Protein AF-A0A2R7Y6A0-F1 (afdb_monomer_lite)

Secondary structure (DSSP, 8-state):
------------EEEETTEEEE-HHHHHHHHHHHHHHHHHHHHHHHHHHHHHHHSPPHHHHHHHHHHHHHHHHHHHHHHHHHHHHHHHHHHHHHHHHHHHT--

pLDDT: mean 82.39, std 9.93, range [37.75, 91.0]

Organism: NCBI:txid1980982

Structure (mmCIF, N/CA/C/O backbone):
data_AF-A0A2R7Y6A0-F1
#
_entry.id   AF-A0A2R7Y6A0-F1
#
loop_
_atom_site.group_PDB
_atom_site.id
_atom_site.type_symbol
_atom_site.label_atom_id
_atom_site.label_alt_id
_atom_site.label_comp_id
_atom_site.label_asym_id
_atom_site.label_entity_id
_atom_site.label_seq_id
_atom_site.pdbx_PDB_ins_code
_atom_site.Cartn_x
_atom_site.Cartn_y
_atom_site.Cartn_z
_atom_site.occupancy
_atom_site.B_iso_or_equiv
_atom_site.auth_seq_id
_atom_site.auth_comp_id
_atom_site.auth_asym_id
_atom_site.auth_atom_id
_atom_site.pdbx_PDB_model_num
ATOM 1 N N . MET A 1 1 ? 4.102 -15.379 19.793 1.00 37.75 1 MET A N 1
ATOM 2 C CA . MET A 1 1 ? 2.696 -15.670 20.114 1.00 37.75 1 MET A CA 1
ATOM 3 C C . MET A 1 1 ? 2.466 -15.067 21.478 1.00 37.75 1 MET A C 1
ATOM 5 O O . MET A 1 1 ? 2.960 -15.616 22.448 1.00 37.75 1 MET A O 1
ATOM 9 N N . SER A 1 2 ? 1.927 -13.854 21.514 1.00 46.75 2 SER A N 1
ATOM 10 C CA . SER A 1 2 ? 1.513 -13.201 22.753 1.00 46.75 2 SER A CA 1
ATOM 11 C C . SER A 1 2 ? 0.234 -13.890 23.213 1.00 46.75 2 SER A C 1
ATOM 13 O O . SER A 1 2 ? -0.720 -13.961 22.444 1.00 46.75 2 SER A O 1
ATOM 15 N N . GLU A 1 3 ? 0.261 -14.477 24.404 1.00 47.62 3 GLU A N 1
ATOM 16 C CA . GLU A 1 3 ? -0.950 -14.902 25.101 1.00 47.62 3 GLU A CA 1
ATOM 17 C C . GLU A 1 3 ? -1.758 -13.627 25.371 1.00 47.62 3 GLU A C 1
ATOM 19 O O . GLU A 1 3 ? -1.277 -12.731 26.061 1.00 47.62 3 GLU A O 1
ATOM 24 N N . GLU A 1 4 ? -2.918 -13.478 24.730 1.00 61.12 4 GLU A N 1
ATOM 25 C CA . GLU A 1 4 ? -3.860 -12.415 25.084 1.00 61.12 4 GLU A CA 1
ATOM 26 C C . GLU A 1 4 ? -4.387 -12.740 26.486 1.00 61.12 4 GLU A C 1
ATOM 28 O O . GLU A 1 4 ? -5.007 -13.784 26.693 1.00 61.12 4 GLU A O 1
ATOM 33 N N . GLU A 1 5 ? -4.072 -11.894 27.469 1.00 65.31 5 GLU A N 1
ATOM 34 C CA . GLU A 1 5 ? -4.618 -12.013 28.821 1.00 65.31 5 GLU A CA 1
ATOM 35 C C . GLU A 1 5 ? -6.141 -11.822 28.753 1.00 65.31 5 GLU A C 1
ATOM 37 O O . GLU A 1 5 ? -6.639 -10.716 28.552 1.00 65.31 5 GLU A O 1
ATOM 42 N N . GLU A 1 6 ? -6.902 -12.910 28.898 1.00 69.75 6 GLU A N 1
ATOM 43 C CA . GLU A 1 6 ? -8.359 -12.838 29.013 1.00 69.75 6 GLU A CA 1
ATOM 44 C C . GLU A 1 6 ? -8.745 -12.122 30.315 1.00 69.75 6 GLU A C 1
ATOM 46 O O . GLU A 1 6 ? -8.526 -12.624 31.422 1.00 69.75 6 GLU A O 1
ATOM 51 N N . PHE A 1 7 ? -9.376 -10.953 30.190 1.00 74.38 7 PHE A N 1
ATOM 52 C CA . PHE A 1 7 ? -9.961 -10.252 31.328 1.00 74.38 7 PHE A CA 1
ATOM 53 C C . PHE A 1 7 ? -11.314 -10.880 31.700 1.00 74.38 7 PHE A C 1
ATOM 55 O O . PHE A 1 7 ? -12.360 -10.545 31.140 1.00 74.38 7 PHE A O 1
ATOM 62 N N . VAL A 1 8 ? -11.300 -11.821 32.647 1.00 77.81 8 VAL A N 1
ATOM 63 C CA . VAL A 1 8 ? -12.508 -12.527 33.107 1.00 77.81 8 VAL A CA 1
ATOM 64 C C . VAL A 1 8 ? -13.194 -11.757 34.238 1.00 77.81 8 VAL A C 1
ATOM 66 O O . VAL A 1 8 ? -12.601 -11.483 35.283 1.00 77.81 8 VAL A O 1
ATOM 69 N N . ILE A 1 9 ? -14.481 -11.442 34.057 1.00 79.75 9 ILE A N 1
ATOM 70 C CA . ILE A 1 9 ? -15.309 -10.783 35.076 1.00 79.75 9 ILE A CA 1
ATOM 71 C C . ILE A 1 9 ? -16.318 -11.774 35.647 1.00 79.75 9 ILE A C 1
ATOM 73 O O . ILE A 1 9 ? -17.334 -12.078 35.023 1.00 79.75 9 ILE A O 1
ATOM 77 N N . ASP A 1 10 ? -16.086 -12.197 36.886 1.00 81.81 10 ASP A N 1
ATOM 78 C CA . ASP A 1 10 ? -17.080 -12.948 37.647 1.00 81.81 10 ASP A CA 1
ATOM 79 C C . ASP A 1 10 ? -18.204 -12.024 38.139 1.00 81.81 10 ASP A C 1
ATOM 81 O O . ASP A 1 10 ? -17.983 -11.035 38.855 1.00 81.81 10 ASP A O 1
ATOM 85 N N . LEU A 1 11 ? -19.434 -12.353 37.739 1.00 81.50 11 LEU A N 1
ATOM 86 C CA . LEU A 1 11 ? -20.633 -11.617 38.122 1.00 81.50 11 LEU A CA 1
ATOM 87 C C . LEU A 1 11 ? -21.128 -12.096 39.490 1.00 81.50 11 LEU A C 1
ATOM 89 O O . LEU A 1 11 ? -21.678 -13.187 39.635 1.00 81.50 11 LEU A O 1
ATOM 93 N N . GLU A 1 12 ? -20.972 -11.245 40.494 1.00 86.56 12 GLU A N 1
ATOM 94 C CA . GLU A 1 12 ? -21.501 -11.444 41.834 1.00 86.56 12 GLU A CA 1
ATOM 95 C C . GLU A 1 12 ? -22.781 -10.625 41.995 1.00 86.56 12 GLU A C 1
ATOM 97 O O . GLU A 1 12 ? -22.864 -9.472 41.564 1.00 86.56 12 GLU A O 1
ATOM 102 N N . TYR A 1 13 ? -23.778 -11.202 42.659 1.00 87.19 13 TYR A N 1
ATOM 103 C CA . TYR A 1 13 ? -25.067 -10.560 42.893 1.00 87.19 13 TYR A CA 1
ATOM 104 C C . TYR A 1 13 ? -25.402 -10.541 44.381 1.00 87.19 13 TYR A C 1
ATOM 106 O O . TYR A 1 13 ? -25.074 -11.468 45.119 1.00 87.19 13 TYR A O 1
ATOM 114 N N . VAL A 1 14 ? -26.091 -9.487 44.804 1.00 87.94 14 VAL A N 1
ATOM 115 C CA . VAL A 1 14 ? -26.603 -9.296 46.158 1.00 87.94 14 VAL A CA 1
ATOM 116 C C . VAL A 1 14 ? -28.128 -9.309 46.097 1.00 87.94 14 VAL A C 1
ATOM 118 O O . VAL A 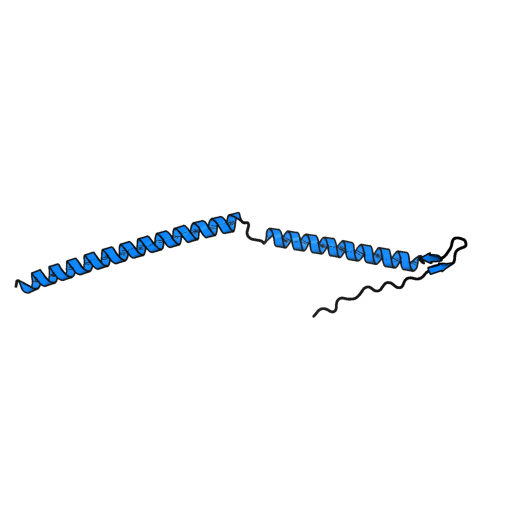1 14 ? -28.730 -8.599 45.290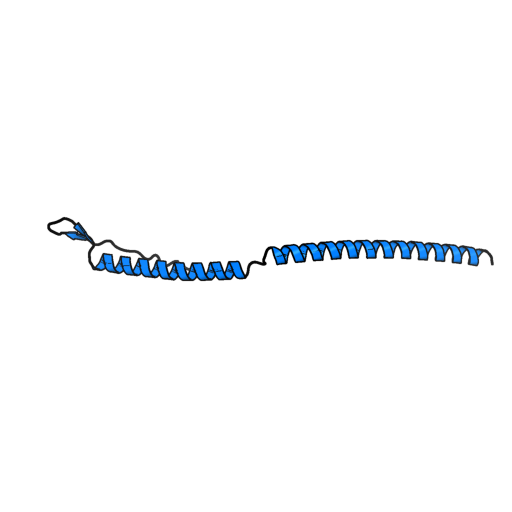 1.00 87.94 14 VAL A O 1
ATOM 121 N N . ASP A 1 15 ? -28.762 -10.125 46.938 1.00 88.88 15 ASP A N 1
ATOM 122 C CA . ASP A 1 15 ? -30.217 -10.136 47.087 1.00 88.88 15 ASP A CA 1
ATOM 123 C C . ASP A 1 15 ? -30.680 -8.885 47.848 1.00 88.88 15 ASP A C 1
ATOM 125 O O . ASP A 1 15 ? -30.209 -8.586 48.947 1.00 88.88 15 ASP A O 1
ATOM 129 N N . THR A 1 16 ? -31.627 -8.150 47.266 1.00 85.50 16 THR A N 1
ATOM 130 C CA . THR A 1 16 ? -32.272 -6.984 47.885 1.00 85.50 16 THR A CA 1
ATOM 131 C C . THR A 1 16 ? -33.789 -7.181 47.918 1.00 85.50 16 THR A C 1
ATOM 133 O O . THR A 1 16 ? -34.310 -8.022 47.181 1.00 85.50 16 THR A O 1
ATOM 136 N N . PRO A 1 17 ? -34.547 -6.393 48.705 1.00 83.12 17 PRO A N 1
ATOM 137 C CA . PRO A 1 17 ? -36.011 -6.466 48.711 1.00 83.12 17 PRO A CA 1
ATOM 138 C C . PRO A 1 17 ? -36.663 -6.242 47.334 1.00 83.12 17 PRO A C 1
ATOM 140 O O . PRO A 1 17 ? -37.799 -6.655 47.127 1.00 83.12 17 PRO A O 1
ATOM 143 N N . GLY A 1 18 ? -35.956 -5.597 46.397 1.00 85.38 18 GLY A N 1
ATOM 144 C CA . GLY A 1 18 ? -36.395 -5.387 45.014 1.00 85.38 18 GLY A CA 1
ATOM 145 C C . GLY A 1 18 ? -35.901 -6.441 44.013 1.00 85.38 18 GLY A C 1
ATOM 146 O O . GLY A 1 18 ? -36.197 -6.315 42.829 1.00 85.38 18 GLY A O 1
ATOM 147 N N . GLY A 1 19 ? -35.154 -7.459 44.458 1.00 87.81 19 GLY A N 1
ATOM 148 C CA . GLY A 1 19 ? -34.552 -8.497 43.613 1.00 87.81 19 GLY A CA 1
ATOM 149 C C . GLY A 1 19 ? -33.019 -8.527 43.664 1.00 87.81 19 GLY A C 1
ATOM 150 O O . GLY A 1 19 ? -32.387 -7.822 44.455 1.00 87.81 19 GLY A O 1
ATOM 151 N N . LYS A 1 20 ? -32.410 -9.365 42.817 1.00 86.94 20 LYS A N 1
ATOM 152 C CA . LYS A 1 20 ? -30.949 -9.500 42.702 1.00 86.94 20 LYS A CA 1
ATOM 153 C C . LYS A 1 20 ? -30.347 -8.312 41.961 1.00 86.94 20 LYS A C 1
ATOM 155 O O . LYS A 1 20 ? -30.739 -8.033 40.831 1.00 86.94 20 LYS A O 1
ATOM 160 N N . VAL A 1 21 ? -29.361 -7.659 42.568 1.00 86.56 21 VAL A N 1
ATOM 161 C CA . VAL A 1 21 ? -28.579 -6.574 41.950 1.00 86.56 21 VAL A CA 1
ATOM 162 C C . VAL A 1 21 ? -27.106 -6.959 41.890 1.00 86.56 21 VAL A C 1
ATOM 164 O O . VAL A 1 21 ? -26.641 -7.727 42.727 1.00 86.56 21 VAL A O 1
ATOM 167 N N . ALA A 1 22 ? -26.367 -6.461 40.899 1.00 83.12 22 ALA A N 1
ATOM 168 C CA . ALA A 1 22 ? -24.931 -6.715 40.804 1.00 83.12 22 ALA A CA 1
ATOM 169 C C . ALA A 1 22 ? -24.198 -6.145 42.029 1.00 83.12 22 ALA A C 1
ATOM 171 O O . ALA A 1 22 ? -24.553 -5.079 42.542 1.00 83.12 22 ALA A O 1
ATOM 172 N N . SER A 1 23 ? -23.175 -6.854 42.501 1.00 85.56 23 SER A N 1
ATOM 173 C CA . SER A 1 23 ? -22.349 -6.380 43.603 1.00 85.56 23 SER A CA 1
ATOM 174 C C . SER A 1 23 ? -21.573 -5.127 43.181 1.00 85.56 23 SER A C 1
ATOM 176 O O . SER A 1 23 ? -21.221 -4.944 42.013 1.00 85.56 23 SER A O 1
ATOM 178 N N . LEU A 1 24 ? -21.255 -4.262 44.148 1.00 82.94 24 LEU A N 1
ATOM 179 C CA . LEU A 1 24 ? -20.398 -3.094 43.909 1.00 82.94 24 LEU A CA 1
ATOM 180 C C . LEU A 1 24 ? -19.051 -3.506 43.285 1.00 82.94 24 LEU A C 1
ATOM 182 O O . LEU A 1 24 ? -18.493 -2.776 42.472 1.00 82.94 24 LEU A O 1
ATOM 186 N N . ASN A 1 25 ? -18.538 -4.680 43.662 1.00 82.62 25 ASN A N 1
ATOM 187 C CA . ASN A 1 25 ? -17.293 -5.237 43.147 1.00 82.62 25 ASN A CA 1
ATOM 188 C C . ASN A 1 25 ? -17.408 -5.576 41.654 1.00 82.62 25 ASN A C 1
ATOM 190 O O . ASN A 1 25 ? -16.559 -5.176 40.864 1.00 82.62 25 ASN A O 1
ATOM 194 N N . THR A 1 26 ? -18.501 -6.226 41.251 1.00 81.56 26 THR A N 1
ATOM 195 C CA . THR A 1 26 ? -18.789 -6.516 39.842 1.00 81.56 26 THR A CA 1
ATOM 196 C C . THR A 1 26 ? -18.949 -5.241 39.022 1.00 81.56 26 THR A C 1
ATOM 198 O O . THR A 1 26 ? -18.392 -5.152 37.933 1.00 81.56 26 THR A O 1
ATOM 201 N N . VAL A 1 27 ? -19.634 -4.221 39.551 1.00 83.19 27 VAL A N 1
ATOM 202 C CA . VAL A 1 27 ? -19.772 -2.926 38.860 1.00 83.19 27 VAL A CA 1
ATOM 203 C C . VAL A 1 27 ? -18.413 -2.241 38.670 1.00 83.19 27 VAL A C 1
ATOM 205 O O . VAL A 1 27 ? -18.159 -1.691 37.602 1.00 83.19 27 VAL A O 1
ATOM 208 N N . LYS A 1 28 ? -17.516 -2.304 39.665 1.00 83.25 28 LYS A N 1
ATOM 209 C CA . LYS A 1 28 ? -16.151 -1.760 39.553 1.00 83.25 28 LYS A CA 1
ATOM 210 C C . LYS A 1 28 ? -15.314 -2.490 38.506 1.00 83.25 28 LYS A C 1
ATOM 212 O O . LYS A 1 28 ? -14.745 -1.829 37.648 1.00 83.25 28 LYS A O 1
ATOM 217 N N . LYS A 1 29 ? -15.302 -3.827 38.529 1.00 82.81 29 LYS A N 1
ATOM 218 C CA . LYS A 1 29 ? -14.597 -4.641 37.522 1.00 82.81 29 LYS A CA 1
ATOM 219 C C . LYS A 1 29 ? -15.103 -4.356 36.106 1.00 82.81 29 LYS A C 1
ATOM 221 O O . LYS A 1 29 ? -14.317 -4.285 35.171 1.00 82.81 29 LYS A O 1
ATOM 226 N N . LEU A 1 30 ? -16.414 -4.157 35.952 1.00 82.62 30 LEU A N 1
ATOM 227 C CA . LEU A 1 30 ? -17.007 -3.792 34.666 1.00 82.62 30 LEU A CA 1
ATOM 228 C C . LEU A 1 30 ? -16.553 -2.400 34.206 1.00 82.62 30 LEU A C 1
ATOM 230 O O . LEU A 1 30 ? -16.250 -2.215 33.034 1.00 82.62 30 LEU A O 1
ATOM 234 N N . ALA A 1 31 ? -16.492 -1.429 35.120 1.00 82.12 31 ALA A N 1
ATOM 235 C CA . ALA A 1 31 ? -16.003 -0.088 34.812 1.00 82.12 31 ALA A CA 1
ATOM 236 C C . ALA A 1 31 ? -14.521 -0.099 34.402 1.00 82.12 31 ALA A C 1
ATOM 238 O O . ALA A 1 31 ? -14.163 0.556 33.430 1.00 82.12 31 ALA A O 1
ATOM 239 N N . GLU A 1 32 ? -13.685 -0.882 35.089 1.00 85.00 32 GLU A N 1
ATOM 240 C CA . GLU A 1 32 ? -12.275 -1.077 34.729 1.00 85.00 32 GLU A CA 1
ATOM 241 C C . GLU A 1 32 ? -12.129 -1.709 33.341 1.00 85.00 32 GLU A C 1
ATOM 243 O O . GLU A 1 32 ? -11.360 -1.207 32.527 1.00 85.00 32 GLU A O 1
ATOM 248 N N . ALA A 1 33 ? -12.917 -2.741 33.025 1.00 81.38 33 ALA A N 1
ATOM 249 C CA . ALA A 1 33 ? -12.916 -3.346 31.694 1.00 81.38 33 ALA A CA 1
ATOM 250 C C . ALA A 1 33 ? -13.337 -2.360 30.598 1.00 81.38 33 ALA A C 1
ATOM 252 O O . ALA A 1 33 ? -12.740 -2.330 29.527 1.00 81.38 33 ALA A O 1
ATOM 253 N N . ILE A 1 34 ? -14.352 -1.531 30.864 1.00 80.88 34 ILE A N 1
ATOM 254 C CA . ILE A 1 34 ? -14.790 -0.489 29.928 1.00 80.88 34 ILE A CA 1
ATOM 255 C C . ILE A 1 34 ? -13.669 0.529 29.698 1.00 80.88 34 ILE A C 1
ATOM 257 O O . ILE A 1 34 ? -13.449 0.923 28.556 1.00 80.88 34 ILE A O 1
ATOM 261 N N . SER A 1 35 ? -12.953 0.934 30.751 1.00 83.06 35 SER A N 1
ATOM 262 C CA . SER A 1 35 ? -11.787 1.814 30.622 1.00 83.06 35 SER A CA 1
ATOM 263 C C . SER A 1 35 ? -10.677 1.178 29.787 1.00 83.06 35 SER A C 1
ATOM 265 O O . SER A 1 35 ? -10.195 1.824 28.867 1.00 83.06 35 SER A O 1
ATOM 267 N N . MET A 1 36 ? -10.331 -0.091 30.028 1.00 83.69 36 MET A N 1
ATOM 268 C CA . MET A 1 36 ? -9.308 -0.789 29.233 1.00 83.69 36 MET A CA 1
ATOM 269 C C . MET A 1 36 ? -9.689 -0.861 27.752 1.00 83.69 36 MET A C 1
ATOM 271 O O . MET A 1 36 ? -8.902 -0.490 26.889 1.00 83.69 36 MET A O 1
ATOM 275 N N . VAL A 1 37 ? -10.931 -1.253 27.449 1.00 85.31 37 VAL A N 1
ATOM 276 C CA . VAL A 1 37 ? -11.429 -1.300 26.065 1.00 85.31 37 VAL A CA 1
ATOM 277 C C . VAL A 1 37 ? -11.412 0.086 25.418 1.00 85.31 37 VAL A C 1
ATOM 279 O O . VAL A 1 37 ? -11.151 0.204 24.220 1.00 85.31 37 VAL A O 1
ATOM 282 N N . HIS A 1 38 ? -11.705 1.140 26.180 1.00 87.88 38 HIS A N 1
ATOM 283 C CA . HIS A 1 38 ? -11.649 2.507 25.676 1.00 87.88 38 HIS A CA 1
ATOM 284 C C . HIS A 1 38 ? -10.221 2.907 25.291 1.00 87.88 38 HIS A C 1
ATOM 286 O O . HIS A 1 38 ? -10.018 3.359 24.164 1.00 87.88 38 HIS A O 1
ATOM 292 N N . ASP A 1 39 ? -9.254 2.661 26.174 1.00 88.88 39 ASP A N 1
ATOM 293 C CA . ASP A 1 39 ? -7.839 2.958 25.940 1.00 88.88 39 ASP A CA 1
ATOM 294 C C . ASP A 1 39 ? -7.299 2.171 24.727 1.00 88.88 39 ASP A C 1
ATOM 296 O O . ASP A 1 39 ? -6.684 2.749 23.826 1.00 88.88 39 ASP A O 1
ATOM 300 N N . ASP A 1 40 ? -7.625 0.876 24.629 1.00 87.00 40 ASP A N 1
ATOM 301 C CA . ASP A 1 40 ? -7.262 0.027 23.485 1.00 87.00 40 ASP A CA 1
ATOM 302 C C . ASP A 1 40 ? -7.869 0.545 22.173 1.00 87.00 40 ASP A C 1
ATOM 304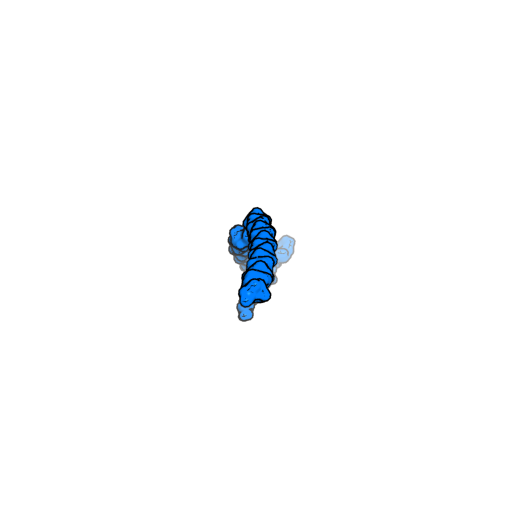 O O . ASP A 1 40 ? -7.237 0.514 21.110 1.00 87.00 40 ASP A O 1
ATOM 308 N N . THR A 1 41 ? -9.103 1.052 22.230 1.00 88.12 41 THR A N 1
ATOM 309 C CA . THR A 1 41 ? -9.782 1.631 21.065 1.00 88.12 41 THR A CA 1
ATOM 310 C C . THR A 1 41 ? -9.104 2.927 20.619 1.00 88.12 41 THR A C 1
ATOM 312 O O . THR A 1 41 ? -8.941 3.144 19.413 1.00 88.12 41 THR A O 1
ATOM 315 N N . GLU A 1 42 ? -8.679 3.782 21.554 1.00 90.69 42 GLU A N 1
ATOM 316 C CA . GLU A 1 42 ? -7.919 4.994 21.232 1.00 90.69 42 GLU A CA 1
ATOM 317 C C . GLU A 1 42 ? -6.561 4.658 20.604 1.00 90.69 42 GLU A C 1
ATOM 319 O O . GLU A 1 42 ? -6.193 5.239 19.575 1.00 90.69 42 GLU A O 1
ATOM 324 N N . GLU A 1 43 ? -5.843 3.676 21.156 1.00 89.44 43 GLU A N 1
ATOM 325 C CA . GLU A 1 43 ? -4.566 3.224 20.602 1.00 89.44 43 GLU A CA 1
ATOM 326 C C . GLU A 1 43 ? -4.741 2.652 19.188 1.00 89.44 43 GLU A C 1
ATOM 328 O O . GLU A 1 43 ? -3.975 2.977 18.269 1.00 89.44 43 GLU A O 1
ATOM 333 N N . LEU A 1 44 ? -5.771 1.826 18.982 1.00 89.38 44 LEU A N 1
ATOM 334 C CA . LEU A 1 44 ? -6.072 1.252 17.678 1.00 89.38 44 LEU A CA 1
ATOM 335 C C . LEU A 1 44 ? -6.445 2.340 16.666 1.00 89.38 44 LE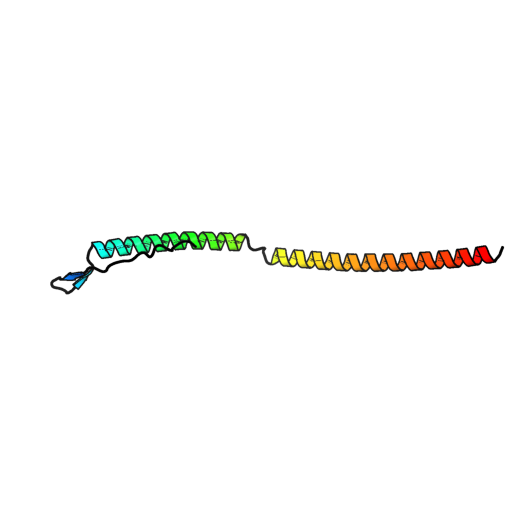U A C 1
ATOM 337 O O . LEU A 1 44 ? -5.948 2.316 15.539 1.00 89.38 44 LEU A O 1
ATOM 341 N N . SER A 1 45 ? -7.244 3.329 17.070 1.00 85.56 45 SER A N 1
ATOM 342 C CA . SER A 1 45 ? -7.585 4.485 16.237 1.00 85.56 45 SER A CA 1
ATOM 343 C C . SER A 1 45 ? -6.333 5.265 15.817 1.00 85.56 45 SER A C 1
ATOM 345 O O . SER A 1 45 ? -6.150 5.564 14.634 1.00 85.56 45 SER A O 1
ATOM 347 N N . ALA A 1 46 ? -5.414 5.531 16.749 1.00 87.88 46 ALA A N 1
ATOM 348 C CA . ALA A 1 46 ? -4.151 6.204 16.449 1.00 87.88 46 ALA A CA 1
ATOM 349 C C . ALA A 1 46 ? -3.261 5.382 15.496 1.00 87.88 46 ALA A C 1
ATOM 351 O O . ALA A 1 46 ? -2.644 5.930 14.573 1.00 87.88 46 ALA A O 1
ATOM 352 N N . LYS A 1 47 ? -3.213 4.053 15.673 1.00 85.44 47 LYS A N 1
ATOM 353 C CA . LYS A 1 47 ? -2.510 3.133 14.764 1.00 85.44 47 LYS A CA 1
ATOM 354 C C . LYS A 1 47 ? -3.119 3.143 13.363 1.00 85.44 47 LYS A C 1
ATOM 356 O O . LYS A 1 47 ? -2.365 3.225 12.393 1.00 85.44 47 LYS A O 1
ATOM 361 N N . VAL A 1 48 ? -4.447 3.103 13.245 1.00 80.38 48 VAL A N 1
ATOM 362 C CA . VAL A 1 48 ? -5.158 3.177 11.959 1.00 80.38 48 VAL A CA 1
ATOM 363 C C . VAL A 1 48 ? -4.849 4.496 11.256 1.00 80.38 48 VAL A C 1
ATOM 365 O O . VAL A 1 48 ? -4.396 4.477 10.116 1.00 80.38 48 VAL A O 1
ATOM 368 N N . GLN A 1 49 ? -4.952 5.626 11.954 1.00 81.56 49 GLN A N 1
ATOM 369 C CA . GLN A 1 49 ? -4.644 6.938 11.382 1.00 81.56 49 GLN A CA 1
ATOM 370 C C . GLN A 1 49 ? -3.173 7.052 10.933 1.00 81.56 49 GLN A C 1
ATOM 372 O O . GLN A 1 49 ? -2.857 7.640 9.897 1.00 81.56 49 GLN A O 1
ATOM 377 N N . SER A 1 50 ? -2.242 6.457 11.685 1.00 81.81 50 SER A N 1
ATOM 378 C CA . SER A 1 50 ? -0.828 6.367 11.298 1.00 81.81 50 SER A CA 1
ATOM 379 C C . SER A 1 50 ? -0.627 5.535 10.027 1.00 81.81 50 SER A C 1
ATOM 381 O O . SER A 1 50 ? 0.188 5.897 9.177 1.00 81.81 50 SER A O 1
ATOM 383 N N . LEU A 1 51 ? -1.367 4.434 9.876 1.00 76.31 51 LEU A N 1
ATOM 384 C CA . LEU A 1 51 ? -1.324 3.588 8.682 1.00 76.31 51 LEU A CA 1
ATOM 385 C C . LEU A 1 51 ? -1.934 4.283 7.463 1.00 76.31 51 LEU A C 1
ATOM 387 O O . LEU A 1 51 ? -1.332 4.234 6.393 1.00 76.31 51 LEU A O 1
ATOM 391 N N . GLU A 1 52 ? -3.056 4.983 7.625 1.00 75.81 52 GLU A N 1
ATOM 392 C CA . GLU A 1 52 ? -3.668 5.793 6.565 1.00 75.81 52 GLU A CA 1
ATOM 393 C C . GLU A 1 52 ? -2.708 6.879 6.064 1.00 75.81 52 GLU A C 1
ATOM 395 O O . GLU A 1 52 ? -2.533 7.044 4.859 1.00 75.81 52 GLU A O 1
ATOM 400 N N . ASN A 1 53 ? -1.995 7.548 6.974 1.00 75.31 53 ASN A N 1
ATOM 401 C CA . ASN A 1 53 ? -0.983 8.549 6.622 1.00 75.31 53 ASN A CA 1
ATOM 402 C C . ASN A 1 53 ? 0.269 7.953 5.952 1.00 75.31 53 ASN A C 1
ATOM 404 O O . ASN A 1 53 ? 0.974 8.653 5.223 1.00 75.31 53 ASN A O 1
ATOM 408 N N . LYS A 1 54 ? 0.586 6.680 6.220 1.00 73.19 54 LYS A N 1
ATOM 409 C CA . LYS A 1 54 ? 1.705 5.959 5.589 1.00 73.19 54 LYS A CA 1
ATOM 410 C C . LYS A 1 54 ? 1.329 5.347 4.245 1.00 73.19 54 LYS A C 1
ATOM 412 O O . LYS A 1 54 ? 2.230 4.995 3.481 1.00 73.19 54 LYS A O 1
ATOM 417 N N . MET A 1 55 ? 0.039 5.189 3.959 1.00 70.00 55 MET A N 1
ATOM 418 C CA . MET A 1 55 ? -0.407 4.689 2.670 1.00 70.00 55 MET A CA 1
ATOM 419 C C . MET A 1 55 ? -0.033 5.723 1.599 1.00 70.00 55 MET A C 1
ATOM 421 O O . MET A 1 55 ? -0.362 6.902 1.746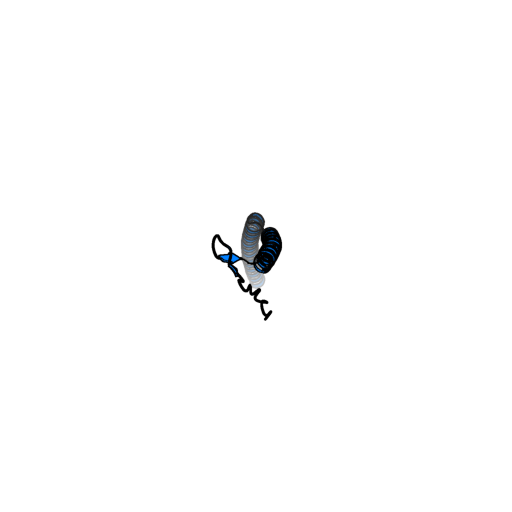 1.00 70.00 55 MET A O 1
ATOM 425 N N . PRO A 1 56 ? 0.685 5.331 0.530 1.00 68.94 56 PRO A N 1
ATOM 426 C CA . PRO A 1 56 ? 0.973 6.256 -0.552 1.00 68.94 56 PRO A CA 1
ATOM 427 C C . PRO A 1 56 ? -0.354 6.767 -1.110 1.00 68.94 56 PRO A C 1
ATOM 429 O O . PRO A 1 56 ? -1.233 5.979 -1.461 1.00 68.94 56 PRO A O 1
ATOM 432 N N . SER A 1 57 ? -0.508 8.090 -1.162 1.00 76.19 57 SER A N 1
ATOM 433 C CA . SER A 1 57 ? -1.719 8.697 -1.704 1.00 76.19 57 SER A CA 1
ATOM 434 C C . SER A 1 57 ? -1.943 8.220 -3.140 1.00 76.19 57 SER A C 1
ATOM 436 O O . SER A 1 57 ? -0.989 8.000 -3.892 1.00 76.19 57 SER A O 1
ATOM 438 N N . ALA A 1 58 ? -3.207 8.084 -3.546 1.00 76.00 58 ALA A N 1
ATOM 439 C CA . ALA A 1 58 ? -3.551 7.738 -4.927 1.00 76.00 58 ALA A CA 1
ATOM 440 C C . ALA A 1 58 ? -2.855 8.675 -5.938 1.00 76.00 58 ALA A C 1
ATOM 442 O O . ALA A 1 58 ? -2.418 8.240 -6.999 1.00 76.00 58 ALA A O 1
ATOM 443 N N . ASP A 1 59 ? -2.636 9.939 -5.562 1.00 76.75 59 ASP A N 1
ATOM 444 C CA . ASP A 1 59 ? -1.876 10.913 -6.349 1.00 76.75 59 ASP A CA 1
ATOM 445 C C . ASP A 1 59 ? -0.400 10.541 -6.548 1.00 76.75 59 ASP A C 1
ATOM 447 O O . ASP A 1 59 ? 0.153 10.779 -7.624 1.00 76.75 59 ASP A O 1
ATOM 451 N N . LEU A 1 60 ? 0.262 9.968 -5.537 1.00 78.31 60 LEU A N 1
ATOM 452 C CA . LEU A 1 60 ? 1.638 9.480 -5.664 1.00 78.31 60 LEU A CA 1
ATOM 453 C C . LEU A 1 60 ? 1.714 8.293 -6.625 1.00 78.31 60 LEU A C 1
ATOM 455 O O . LEU A 1 60 ? 2.612 8.259 -7.466 1.00 78.31 60 LEU A O 1
ATOM 459 N N . LEU A 1 61 ? 0.759 7.364 -6.537 1.00 80.06 61 LEU A N 1
ATOM 460 C CA . LEU A 1 61 ? 0.666 6.224 -7.450 1.00 80.06 61 LEU A CA 1
ATOM 461 C C . LEU A 1 61 ? 0.416 6.683 -8.892 1.00 80.06 61 LEU A C 1
ATOM 463 O O . LEU A 1 61 ? 1.181 6.314 -9.778 1.00 80.06 61 LEU A O 1
ATOM 467 N N . ASN A 1 62 ? -0.543 7.585 -9.114 1.00 81.50 62 ASN A N 1
ATOM 468 C CA . ASN A 1 62 ? -0.838 8.141 -10.440 1.00 81.50 62 ASN A CA 1
ATOM 469 C C . ASN A 1 62 ? 0.368 8.885 -11.045 1.00 81.50 62 ASN A C 1
ATOM 471 O O . ASN A 1 62 ? 0.643 8.801 -12.247 1.00 81.50 62 ASN A O 1
ATOM 475 N N . ARG A 1 63 ? 1.129 9.620 -10.219 1.00 81.25 63 ARG A N 1
ATOM 476 C CA . ARG A 1 63 ? 2.368 10.288 -10.654 1.00 81.25 63 ARG A CA 1
ATOM 477 C C . ARG A 1 63 ? 3.462 9.288 -11.009 1.00 81.25 63 ARG A C 1
ATOM 479 O O . ARG A 1 63 ? 4.190 9.521 -11.972 1.00 81.25 63 ARG A O 1
ATOM 486 N N . LEU A 1 64 ? 3.608 8.210 -10.241 1.00 81.56 64 LEU A N 1
ATOM 487 C CA . LEU A 1 64 ? 4.572 7.150 -10.536 1.00 81.56 64 LEU A CA 1
ATOM 488 C C . LEU A 1 64 ? 4.217 6.430 -11.834 1.00 81.56 64 LEU A C 1
ATOM 490 O O . LEU A 1 64 ? 5.095 6.279 -12.676 1.00 81.56 64 LEU A O 1
ATOM 494 N N . GLU A 1 65 ? 2.948 6.088 -12.034 1.00 86.31 65 GLU A N 1
ATOM 495 C CA . GLU A 1 65 ? 2.447 5.482 -13.270 1.00 86.31 65 GLU A CA 1
ATOM 496 C C . GLU A 1 65 ? 2.712 6.385 -14.483 1.00 86.31 65 GLU A C 1
ATOM 498 O O . GLU A 1 65 ? 3.294 5.950 -15.475 1.00 86.31 65 GLU A O 1
ATOM 503 N N . SER A 1 66 ? 2.418 7.684 -14.364 1.00 89.75 66 SER A N 1
ATOM 504 C CA . SER A 1 66 ? 2.710 8.663 -15.422 1.00 89.75 66 SER A CA 1
ATOM 505 C C . SER A 1 66 ? 4.207 8.755 -15.745 1.00 89.75 66 SER A C 1
ATOM 507 O O . SER A 1 66 ? 4.594 8.882 -16.908 1.00 89.75 66 SER A O 1
ATOM 509 N N . ARG A 1 67 ? 5.076 8.697 -14.725 1.00 89.31 67 ARG A N 1
ATOM 510 C CA . ARG A 1 67 ? 6.536 8.696 -14.923 1.00 89.31 67 ARG A CA 1
ATOM 511 C C . ARG A 1 67 ? 7.022 7.390 -15.544 1.00 89.31 67 ARG A C 1
ATOM 513 O O . ARG A 1 67 ? 7.953 7.440 -16.343 1.00 89.31 67 ARG A O 1
ATOM 520 N N . LEU A 1 68 ? 6.404 6.263 -15.198 1.00 90.81 68 LEU A N 1
ATOM 521 C CA . LEU A 1 68 ? 6.711 4.957 -15.774 1.00 90.81 68 LEU A CA 1
ATOM 522 C C . LEU A 1 68 ? 6.381 4.941 -17.272 1.00 90.81 68 LEU A C 1
ATOM 524 O O . LEU A 1 68 ? 7.252 4.638 -18.079 1.00 90.81 68 LEU A O 1
ATOM 528 N N . ALA A 1 69 ? 5.189 5.406 -17.651 1.00 90.44 69 ALA A N 1
ATOM 529 C CA . ALA A 1 69 ? 4.777 5.508 -19.051 1.00 90.44 69 ALA A CA 1
ATOM 530 C C . ALA A 1 69 ? 5.689 6.446 -19.870 1.00 90.44 69 ALA A C 1
ATOM 532 O O . ALA A 1 69 ? 6.001 6.188 -21.033 1.00 90.44 69 ALA A O 1
ATOM 533 N N . ALA A 1 70 ? 6.157 7.545 -19.267 1.00 90.81 70 ALA A N 1
ATOM 534 C CA . ALA A 1 70 ? 7.121 8.436 -19.913 1.00 90.81 70 ALA A CA 1
ATOM 535 C C . ALA A 1 70 ? 8.493 7.768 -20.122 1.00 90.81 70 ALA A C 1
ATOM 537 O O . ALA A 1 70 ? 9.134 7.998 -21.149 1.00 90.81 70 ALA A O 1
ATOM 538 N N . LEU A 1 71 ? 8.934 6.944 -19.166 1.00 89.31 71 LEU A N 1
ATOM 539 C CA . LEU A 1 71 ? 10.163 6.153 -19.265 1.00 89.31 71 LEU A CA 1
ATOM 540 C C . LEU A 1 71 ? 10.068 5.096 -20.369 1.00 89.31 71 LEU A C 1
ATOM 542 O O . LEU A 1 71 ? 10.987 5.008 -21.178 1.00 89.31 71 LEU A O 1
ATOM 546 N N . GLU A 1 72 ? 8.957 4.364 -20.447 1.00 89.12 72 GLU A N 1
ATOM 547 C CA . GLU A 1 72 ? 8.701 3.377 -21.507 1.00 89.12 72 GLU A CA 1
ATOM 548 C C . GLU A 1 72 ? 8.751 4.029 -22.893 1.00 89.12 72 GLU A C 1
ATOM 550 O O . GLU A 1 72 ? 9.493 3.592 -23.770 1.00 89.12 72 GLU A O 1
ATOM 555 N N . LYS A 1 73 ? 8.071 5.168 -23.065 1.00 89.75 73 LYS A N 1
ATOM 556 C CA . LYS A 1 73 ? 8.123 5.917 -24.326 1.00 89.75 73 LYS A CA 1
ATOM 557 C C . LYS A 1 73 ? 9.540 6.391 -24.669 1.00 89.75 73 LYS A C 1
ATOM 559 O O . LYS A 1 73 ? 9.929 6.386 -25.836 1.00 89.75 73 LYS A O 1
ATOM 564 N N . GLY A 1 74 ? 10.305 6.831 -23.670 1.00 88.38 74 GLY A N 1
ATOM 565 C CA . GLY A 1 74 ? 11.705 7.215 -23.857 1.00 88.38 74 GLY A CA 1
ATOM 566 C C . GLY A 1 74 ? 12.579 6.032 -24.281 1.00 88.38 74 GLY A C 1
ATOM 567 O O . GLY A 1 74 ? 13.448 6.187 -25.137 1.00 88.38 74 GLY A O 1
ATOM 568 N N . GLN A 1 75 ? 12.319 4.845 -23.734 1.00 89.69 75 GLN A N 1
ATOM 569 C CA . GLN A 1 75 ? 13.005 3.614 -24.112 1.00 89.69 75 GLN A CA 1
ATOM 570 C C . GLN A 1 75 ? 12.720 3.230 -25.569 1.00 89.69 75 GLN A C 1
ATOM 572 O O . GLN A 1 75 ? 13.664 2.954 -26.308 1.00 89.69 75 GLN A O 1
ATOM 577 N N . ASP A 1 76 ? 11.461 3.287 -26.005 1.00 90.06 76 ASP A N 1
ATOM 578 C CA . ASP A 1 76 ? 11.088 3.000 -27.397 1.00 90.06 76 ASP A CA 1
ATOM 579 C C . ASP A 1 76 ? 11.778 3.951 -28.382 1.00 90.06 76 ASP A C 1
ATOM 581 O O . ASP A 1 76 ? 12.267 3.535 -29.433 1.00 90.06 76 ASP A O 1
ATOM 585 N N . GLN A 1 77 ? 11.877 5.236 -28.028 1.00 89.00 77 GLN A N 1
ATOM 586 C CA . GLN A 1 77 ? 12.606 6.214 -28.834 1.00 89.00 77 GLN A CA 1
ATOM 587 C C . GLN A 1 77 ? 14.092 5.866 -28.932 1.00 89.00 77 GLN A C 1
ATOM 589 O O . GLN A 1 77 ? 14.656 5.900 -30.024 1.00 89.00 77 GLN A O 1
ATOM 594 N N . ILE A 1 78 ? 14.728 5.508 -27.814 1.00 89.69 78 ILE A N 1
ATOM 595 C CA . ILE A 1 78 ? 16.138 5.100 -27.802 1.00 89.69 78 ILE A CA 1
ATOM 596 C C . ILE A 1 78 ? 16.351 3.873 -28.694 1.00 89.69 78 ILE A C 1
ATOM 598 O O . ILE A 1 78 ? 17.301 3.865 -29.474 1.00 89.69 78 ILE A O 1
ATOM 602 N N . LEU A 1 79 ? 15.467 2.875 -28.628 1.00 90.94 79 LEU A N 1
ATOM 603 C CA . LEU A 1 79 ? 15.542 1.695 -29.492 1.00 90.94 79 LEU A CA 1
ATOM 604 C C . LEU A 1 79 ? 15.442 2.075 -30.974 1.00 90.94 79 LEU A C 1
ATOM 606 O O . LEU A 1 79 ? 16.309 1.691 -31.755 1.00 90.94 79 LEU A O 1
ATOM 610 N N . ALA A 1 80 ? 14.484 2.927 -31.347 1.00 89.44 80 ALA A N 1
ATOM 611 C CA . ALA A 1 80 ? 14.353 3.403 -32.725 1.00 89.44 80 ALA A CA 1
ATOM 612 C C . ALA A 1 80 ? 15.601 4.168 -33.214 1.00 89.44 80 ALA A C 1
ATOM 614 O O . ALA A 1 80 ? 16.019 4.038 -34.369 1.00 89.44 80 ALA A O 1
ATOM 615 N N . HIS A 1 81 ? 16.228 4.960 -32.338 1.00 88.38 81 HIS A N 1
ATOM 616 C CA . HIS A 1 81 ? 17.488 5.636 -32.647 1.00 88.38 81 HIS A CA 1
ATOM 617 C C . HIS A 1 81 ? 18.646 4.650 -32.838 1.00 88.38 81 HIS A C 1
ATOM 619 O O . HIS A 1 81 ? 19.476 4.863 -33.723 1.00 88.38 81 HIS A O 1
ATOM 625 N N . ILE A 1 82 ? 18.704 3.579 -32.041 1.00 89.88 82 ILE A N 1
ATOM 626 C CA . ILE A 1 82 ? 19.703 2.516 -32.195 1.00 89.88 82 ILE A CA 1
ATOM 627 C C . ILE A 1 82 ? 19.523 1.809 -33.539 1.00 89.88 82 ILE A C 1
ATOM 629 O O . ILE A 1 82 ? 20.501 1.669 -34.270 1.00 89.88 82 ILE A O 1
ATOM 633 N N . ASP A 1 83 ? 18.296 1.441 -33.904 1.00 90.44 83 ASP A N 1
ATOM 634 C CA . ASP A 1 83 ? 18.011 0.791 -35.188 1.00 90.44 83 ASP A CA 1
ATOM 635 C C . ASP A 1 83 ? 18.425 1.683 -36.366 1.00 90.44 83 ASP A C 1
ATOM 637 O O . ASP A 1 83 ? 19.126 1.242 -37.278 1.00 90.44 83 ASP A O 1
ATOM 641 N N . SER A 1 84 ? 18.107 2.978 -36.287 1.00 88.06 84 SER A N 1
ATOM 642 C CA . SER A 1 84 ? 18.510 3.964 -37.299 1.00 88.06 84 SER A CA 1
ATOM 643 C C . SER A 1 84 ? 20.036 4.077 -37.426 1.00 88.06 84 SER A C 1
ATOM 645 O O . SER A 1 84 ? 20.572 4.219 -38.527 1.00 88.06 84 SER A O 1
ATOM 647 N N . LEU A 1 85 ? 20.761 4.014 -36.304 1.00 87.44 85 LEU A N 1
ATOM 648 C CA . LEU A 1 85 ? 22.225 4.021 -36.306 1.00 87.44 85 LEU A CA 1
ATOM 649 C C . LEU A 1 85 ? 22.793 2.743 -36.926 1.00 87.44 85 LEU A C 1
ATOM 651 O O . LEU A 1 85 ? 23.756 2.827 -37.687 1.00 87.44 85 LEU A O 1
ATOM 655 N N . ILE A 1 86 ? 22.203 1.581 -36.640 1.00 90.25 86 ILE A N 1
ATOM 656 C CA . ILE A 1 86 ? 22.609 0.301 -37.234 1.00 90.25 86 ILE A CA 1
ATOM 657 C C . ILE A 1 86 ? 22.440 0.344 -38.757 1.00 90.25 86 ILE A C 1
ATOM 659 O O . ILE A 1 86 ? 23.365 -0.018 -39.485 1.00 90.25 86 ILE A O 1
ATOM 663 N N . GLU A 1 87 ? 21.304 0.839 -39.254 1.00 89.19 87 GLU A N 1
ATOM 664 C CA . GLU A 1 87 ? 21.072 1.008 -40.693 1.00 89.19 87 GLU A CA 1
ATOM 665 C C . GLU A 1 87 ? 22.100 1.948 -41.337 1.00 89.19 87 GLU A C 1
ATOM 667 O O . GLU A 1 87 ? 22.678 1.625 -42.381 1.00 89.19 87 GLU A O 1
ATOM 672 N N . ALA A 1 88 ? 22.385 3.084 -40.694 1.00 86.12 88 ALA A N 1
ATOM 673 C CA . ALA A 1 88 ? 23.391 4.027 -41.171 1.00 86.12 88 ALA A CA 1
ATOM 674 C C . ALA A 1 88 ? 24.794 3.396 -41.221 1.00 86.12 88 ALA A C 1
ATOM 676 O O . ALA A 1 88 ? 25.516 3.574 -42.206 1.00 86.12 88 ALA A O 1
ATOM 677 N N . PHE A 1 89 ? 25.169 2.621 -40.198 1.00 87.75 89 PHE A N 1
ATOM 678 C CA . PHE A 1 89 ? 26.435 1.889 -40.165 1.00 87.75 89 PHE A CA 1
ATOM 679 C C . PHE A 1 89 ? 26.528 0.844 -41.279 1.00 87.75 89 PHE A C 1
ATOM 681 O O . PHE A 1 89 ? 27.550 0.780 -41.961 1.00 87.75 89 PHE A O 1
ATOM 688 N N . ASN A 1 90 ? 25.469 0.068 -41.512 1.00 89.19 90 ASN A N 1
ATOM 689 C CA . ASN A 1 90 ? 25.442 -0.929 -42.585 1.00 89.19 90 ASN A CA 1
ATOM 690 C C . ASN A 1 90 ? 25.595 -0.276 -43.966 1.00 89.19 90 ASN A C 1
ATOM 692 O O . ASN A 1 90 ? 26.393 -0.732 -44.782 1.00 89.19 90 ASN A O 1
ATOM 696 N N . SER A 1 91 ? 24.907 0.842 -44.204 1.00 88.31 91 SER A N 1
ATOM 697 C CA . SER A 1 91 ? 25.025 1.601 -45.455 1.00 88.31 91 SER A CA 1
ATOM 698 C C . SER A 1 91 ? 26.439 2.166 -45.666 1.00 88.31 91 SER A C 1
ATOM 700 O O . SER A 1 91 ? 26.983 2.140 -46.779 1.00 88.31 91 SER A O 1
ATOM 702 N N . LEU A 1 92 ? 27.088 2.620 -44.586 1.00 88.81 92 LEU A N 1
ATOM 703 C CA . LEU A 1 92 ? 28.484 3.059 -44.619 1.00 88.81 92 LEU A CA 1
ATOM 704 C C . LEU A 1 92 ? 29.427 1.903 -44.989 1.00 88.81 92 LEU A C 1
ATOM 706 O O . LEU A 1 92 ? 30.297 2.079 -45.843 1.00 88.81 92 LEU A O 1
ATOM 710 N N . ILE A 1 93 ? 29.237 0.728 -44.379 1.00 91.00 93 ILE A N 1
ATOM 711 C CA . ILE A 1 93 ? 30.019 -0.483 -44.666 1.00 91.00 93 ILE A CA 1
ATOM 712 C C . ILE A 1 93 ? 29.859 -0.883 -46.135 1.00 91.00 93 ILE A C 1
ATOM 714 O O . ILE A 1 93 ? 30.862 -1.036 -46.827 1.00 91.00 93 ILE A O 1
ATOM 718 N N . GLU A 1 94 ? 28.629 -0.962 -46.651 1.00 89.94 94 GLU A N 1
ATOM 719 C CA . GLU A 1 94 ? 28.391 -1.285 -48.064 1.00 89.94 94 GLU A CA 1
ATOM 720 C C . GLU A 1 94 ? 29.075 -0.295 -49.015 1.00 89.94 94 GLU A C 1
ATOM 722 O O . GLU A 1 94 ? 29.592 -0.673 -50.071 1.00 89.94 94 GLU A O 1
ATOM 727 N N . THR A 1 95 ? 29.070 0.991 -48.662 1.00 89.69 95 THR A N 1
ATOM 728 C CA . THR A 1 95 ? 29.716 2.036 -49.463 1.00 89.69 95 THR A CA 1
ATOM 729 C C . THR A 1 95 ? 31.235 1.872 -49.450 1.00 89.69 95 THR A C 1
ATOM 731 O O . THR A 1 95 ? 31.871 1.931 -50.506 1.00 89.69 95 THR A O 1
ATOM 734 N N . LEU A 1 96 ? 31.824 1.604 -48.282 1.00 87.62 96 LEU A N 1
ATOM 735 C CA . LEU A 1 96 ? 33.251 1.312 -48.137 1.00 87.62 96 LEU A CA 1
ATOM 736 C C . LEU A 1 96 ? 33.659 0.072 -48.938 1.00 87.62 96 LEU A C 1
ATOM 738 O O . LEU A 1 96 ? 34.622 0.135 -49.701 1.00 87.62 96 LEU A O 1
ATOM 742 N N . GLU A 1 97 ? 32.899 -1.020 -48.848 1.00 89.12 97 GLU A N 1
ATOM 743 C CA . GLU A 1 97 ? 33.159 -2.246 -49.609 1.00 89.12 97 GLU A CA 1
ATOM 744 C C . GLU A 1 97 ? 33.098 -2.018 -51.125 1.00 89.12 97 GLU A C 1
ATOM 746 O O . GLU A 1 97 ? 33.952 -2.509 -51.866 1.00 89.12 97 GLU A O 1
ATOM 751 N N . LYS A 1 98 ? 32.116 -1.245 -51.608 1.00 85.81 98 LYS A N 1
ATOM 752 C CA . LYS A 1 98 ? 32.013 -0.877 -53.032 1.00 85.81 98 LYS A CA 1
ATOM 753 C C . LYS A 1 98 ? 33.188 -0.025 -53.505 1.00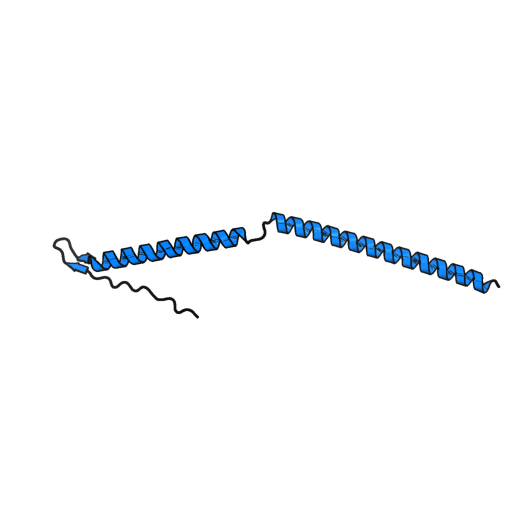 85.81 98 LYS A C 1
ATOM 755 O O . LYS A 1 98 ? 33.553 -0.110 -54.676 1.00 85.81 98 LYS A O 1
ATOM 760 N N . THR A 1 99 ? 33.746 0.799 -52.623 1.00 85.06 99 THR A N 1
ATOM 761 C CA . THR A 1 99 ? 34.888 1.664 -52.939 1.00 85.06 99 THR A CA 1
ATOM 762 C C . THR A 1 99 ? 36.179 0.845 -52.981 1.00 85.06 99 THR A C 1
ATOM 764 O O . THR A 1 99 ? 36.914 0.930 -53.955 1.00 85.06 99 THR A O 1
ATOM 767 N N . LEU A 1 100 ? 36.389 -0.041 -52.002 1.00 77.94 100 LEU A N 1
ATOM 768 C CA . LEU A 1 100 ? 37.555 -0.931 -51.916 1.00 77.94 100 LEU A CA 1
ATOM 769 C C . LEU A 1 100 ? 37.608 -2.016 -53.005 1.00 77.94 100 LEU A C 1
ATOM 771 O O . LEU A 1 100 ? 38.685 -2.509 -53.304 1.00 77.94 100 LEU A O 1
ATOM 775 N N . ARG A 1 101 ? 36.470 -2.415 -53.593 1.00 71.75 101 ARG A N 1
ATOM 776 C CA . ARG A 1 101 ? 36.428 -3.368 -54.725 1.00 71.75 101 ARG A CA 1
ATOM 777 C C . ARG A 1 101 ? 36.673 -2.728 -56.098 1.00 71.75 101 ARG A C 1
ATOM 779 O O . ARG A 1 101 ? 36.683 -3.452 -57.093 1.00 71.75 101 ARG A O 1
ATOM 786 N N . LYS A 1 102 ? 36.745 -1.395 -56.180 1.00 58.66 102 LYS A N 1
ATOM 787 C CA . LYS A 1 102 ? 36.964 -0.660 -57.437 1.00 58.66 102 LYS A CA 1
ATOM 788 C C . LYS A 1 102 ? 38.430 -0.288 -57.690 1.00 58.66 102 LYS A C 1
ATOM 790 O O . LYS A 1 102 ? 38.713 0.146 -58.805 1.00 58.66 102 LYS A O 1
ATOM 795 N N . ASP A 1 103 ? 39.302 -0.489 -56.704 1.00 48.91 103 ASP A N 1
ATOM 796 C CA . ASP A 1 103 ? 40.767 -0.492 -56.839 1.00 48.91 103 ASP A CA 1
ATOM 797 C C . ASP A 1 103 ? 41.283 -1.927 -57.056 1.00 48.91 103 ASP A C 1
ATOM 799 O O . ASP A 1 103 ? 42.314 -2.086 -57.751 1.00 48.91 103 ASP A O 1
#

Foldseek 3Di:
DDDDPDLDQDFDWDQDPVGTDTDPVSVVSVVVVVVVVVVVVVVVVVVVVVVVVVPPPPVNVVVVVVVVVVVVVVVVVVVVVVVVVVVVVVVVVVVVVVVVVVD

Sequence (103 aa):
MSEEEEFVIDLEYVDTPGGKVASLNTVKKLAEAISMVHDDTEELSAKVQSLENKMPSADLLNRLESRLAALEKGQDQILAHIDSLIEAFNSLIETLEKTLRKD

Radius of gyration: 38.63 Å; chains: 1; bounding box: 77×27×106 Å